Protein AF-A0A967I276-F1 (afdb_monomer_lite)

Sequence (92 aa):
MRPITKKGVKMRSNIDELTRALELDRDGDWDSAHTIVQGIDSPDSYWIHAYLHRKEGALGNSNYWYRRANKTMPEYDLDQEWNELYEYITSK

Secondary structure (DSSP, 8-state):
-PPPPHHHHHHHHHHHHHHHHHHHHHTT-HHHHHHHHHH--SHHHHHHHHHHHHHHT-HHHHHHHHHHTT----SS-HHHHHHHHHHHHHT-

Structure (mmCIF, N/CA/C/O backbone):
data_AF-A0A967I276-F1
#
_entry.id   AF-A0A967I276-F1
#
loop_
_atom_site.group_PDB
_atom_site.id
_atom_site.type_symbol
_atom_site.label_atom_id
_atom_site.label_alt_id
_atom_site.label_comp_id
_atom_site.label_asym_id
_atom_site.label_entity_id
_atom_site.label_seq_id
_atom_site.pdbx_PDB_ins_code
_atom_site.Cartn_x
_atom_site.Cartn_y
_atom_site.Cartn_z
_atom_site.occupancy
_atom_site.B_iso_or_equiv
_atom_site.auth_seq_id
_atom_site.auth_comp_id
_atom_site.auth_asym_id
_atom_site.auth_atom_id
_atom_site.pdbx_PDB_model_num
ATOM 1 N N . MET A 1 1 ? -23.850 -3.044 29.165 1.00 53.97 1 MET A N 1
ATOM 2 C CA . MET A 1 1 ? -23.553 -3.103 27.716 1.00 53.97 1 MET A CA 1
ATOM 3 C C . MET A 1 1 ? -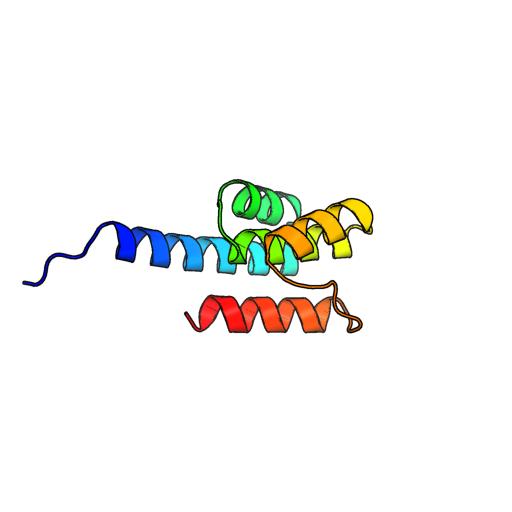22.759 -1.844 27.371 1.00 53.97 1 MET A C 1
ATOM 5 O O . MET A 1 1 ? -23.291 -0.760 27.564 1.00 53.97 1 MET A O 1
ATOM 9 N N . ARG A 1 2 ? -21.460 -1.937 27.039 1.00 51.81 2 ARG A N 1
ATOM 10 C CA . ARG A 1 2 ? -20.656 -0.738 26.713 1.00 51.81 2 ARG A CA 1
ATOM 11 C C . ARG A 1 2 ? -21.021 -0.264 25.296 1.00 51.81 2 ARG A C 1
ATOM 13 O O . ARG A 1 2 ? -21.121 -1.126 24.424 1.00 51.81 2 ARG A O 1
ATOM 20 N N . PRO A 1 3 ? -21.222 1.041 25.039 1.00 60.75 3 PRO A N 1
ATOM 21 C CA . PRO A 1 3 ? -21.527 1.517 23.695 1.00 60.75 3 PRO A CA 1
ATOM 22 C C . PRO A 1 3 ? -20.319 1.281 22.789 1.00 60.75 3 PRO A C 1
ATOM 24 O O . PRO A 1 3 ? -19.219 1.750 23.085 1.00 60.75 3 PRO A O 1
ATOM 27 N N . ILE A 1 4 ? -20.518 0.566 21.685 1.00 65.19 4 ILE A N 1
ATOM 28 C CA . ILE A 1 4 ? -19.522 0.508 20.617 1.00 65.19 4 ILE A CA 1
ATOM 29 C C . ILE A 1 4 ? -19.523 1.887 19.950 1.00 65.19 4 ILE A C 1
ATOM 31 O O . ILE A 1 4 ? -20.546 2.349 19.446 1.00 65.19 4 ILE A O 1
ATOM 35 N N . THR A 1 5 ? -18.392 2.587 19.989 1.00 69.50 5 THR A N 1
ATOM 36 C 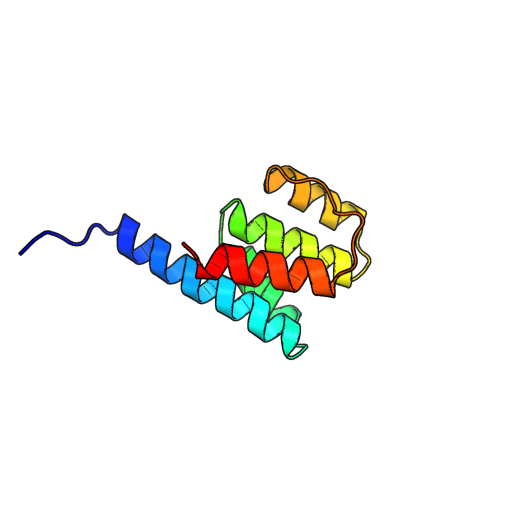CA . THR A 1 5 ? -18.268 3.905 19.361 1.00 69.50 5 THR A CA 1
ATOM 37 C C . THR A 1 5 ? -18.117 3.742 17.846 1.00 69.50 5 THR A C 1
ATOM 39 O O . THR A 1 5 ? -17.410 2.852 17.373 1.00 69.50 5 THR A O 1
ATOM 42 N N . LYS A 1 6 ? -18.739 4.630 17.054 1.00 70.06 6 LYS A N 1
ATOM 43 C CA . LYS A 1 6 ? -18.650 4.606 15.575 1.00 70.06 6 LYS A CA 1
ATOM 44 C C . LYS A 1 6 ? -17.202 4.648 15.055 1.00 70.06 6 LYS A C 1
ATOM 46 O O . LYS A 1 6 ? -16.916 4.120 13.988 1.00 70.06 6 LYS A O 1
ATOM 51 N N . LYS A 1 7 ? -16.284 5.234 15.834 1.00 72.50 7 LYS A N 1
ATOM 52 C CA . LYS A 1 7 ? -14.846 5.292 15.533 1.00 72.50 7 LYS A CA 1
ATOM 53 C C . LYS A 1 7 ? -14.183 3.908 15.556 1.00 72.50 7 LYS A C 1
ATOM 55 O O . LYS A 1 7 ? -13.362 3.636 14.691 1.00 72.50 7 LYS A O 1
ATOM 60 N N . GLY A 1 8 ? -14.555 3.040 16.501 1.00 73.31 8 GLY A N 1
ATOM 61 C CA . GLY A 1 8 ? -14.011 1.679 16.590 1.00 73.31 8 GLY A CA 1
ATOM 62 C C . GLY A 1 8 ? -14.482 0.775 15.449 1.00 73.31 8 GLY A C 1
ATOM 63 O O . GLY A 1 8 ? -13.698 -0.006 14.927 1.00 73.31 8 GLY A O 1
ATOM 64 N N . VAL A 1 9 ? -15.737 0.931 15.012 1.00 77.31 9 VAL A N 1
ATOM 65 C CA . VAL A 1 9 ? -16.274 0.199 13.850 1.00 77.31 9 VAL A CA 1
ATOM 66 C C . VAL A 1 9 ? -15.594 0.650 12.556 1.00 77.31 9 VAL A C 1
ATOM 68 O O . VAL A 1 9 ? -15.154 -0.200 11.794 1.00 77.31 9 VAL A O 1
ATOM 71 N N . LYS A 1 10 ? -15.433 1.967 12.347 1.00 79.56 10 LYS A N 1
ATOM 72 C CA . LYS A 1 10 ? -14.743 2.516 11.165 1.00 79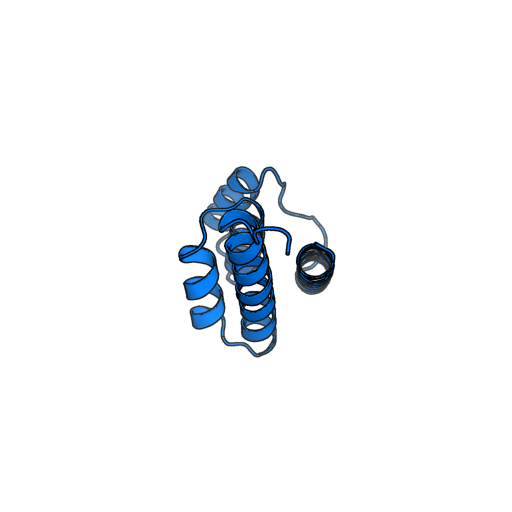.56 10 LYS A CA 1
ATOM 73 C C . LYS A 1 10 ? -13.266 2.105 11.094 1.00 79.56 10 LYS A C 1
ATOM 75 O O . LYS A 1 10 ? -12.731 1.890 10.020 1.00 79.56 10 LYS A O 1
ATOM 80 N N . MET A 1 11 ? -12.587 2.007 12.236 1.00 79.69 11 MET A N 1
ATOM 81 C CA . MET A 1 11 ? -11.200 1.537 12.267 1.00 79.69 11 MET A CA 1
ATOM 82 C C . MET A 1 11 ? -11.095 0.076 11.822 1.00 79.69 11 MET A C 1
ATOM 84 O O . MET A 1 11 ? -10.251 -0.232 10.993 1.00 79.69 11 MET A O 1
ATOM 88 N N . ARG A 1 12 ? -11.974 -0.797 12.333 1.00 83.44 12 ARG A N 1
ATOM 89 C CA . ARG A 1 12 ? -12.006 -2.207 11.925 1.00 83.44 12 ARG A CA 1
ATOM 90 C C . ARG A 1 12 ? -12.347 -2.374 10.447 1.00 83.44 12 ARG A C 1
ATOM 92 O O . ARG A 1 12 ? -11.634 -3.092 9.768 1.00 83.44 12 ARG A O 1
ATOM 99 N N . SER A 1 13 ? -13.344 -1.643 9.937 1.00 86.50 13 SER A N 1
ATOM 100 C CA . SER A 1 13 ? -13.670 -1.691 8.505 1.00 86.50 13 SER A CA 1
ATOM 101 C C . SER A 1 13 ? -12.495 -1.254 7.633 1.00 86.50 13 SER A C 1
ATOM 103 O O . SER A 1 13 ? -12.225 -1.893 6.629 1.00 86.50 13 SER A O 1
ATOM 105 N N . ASN A 1 14 ? -11.755 -0.217 8.044 1.00 93.50 14 ASN A N 1
ATOM 106 C CA . ASN A 1 14 ? -10.565 0.205 7.313 1.00 93.50 14 ASN A CA 1
ATOM 107 C C . ASN A 1 14 ? -9.469 -0.874 7.329 1.00 93.50 14 ASN A C 1
ATOM 109 O O . ASN A 1 14 ? -8.793 -1.036 6.325 1.00 93.50 14 ASN A O 1
ATOM 113 N N . ILE A 1 15 ? -9.264 -1.592 8.440 1.00 96.38 15 ILE A N 1
ATOM 114 C CA . ILE A 1 15 ? -8.290 -2.697 8.487 1.00 96.38 15 ILE A CA 1
ATOM 115 C C . ILE A 1 15 ? -8.701 -3.784 7.490 1.00 96.38 15 ILE A C 1
ATOM 117 O O . ILE A 1 15 ? -7.888 -4.160 6.653 1.00 96.38 15 ILE A O 1
ATOM 121 N N . ASP A 1 16 ? -9.969 -4.202 7.513 1.00 97.56 16 ASP A N 1
ATOM 122 C CA . ASP A 1 16 ? -10.493 -5.228 6.603 1.00 97.56 16 ASP A CA 1
ATOM 123 C C . ASP A 1 16 ? -10.338 -4.812 5.125 1.00 97.56 16 ASP A C 1
ATOM 125 O O . ASP A 1 16 ? -9.891 -5.601 4.292 1.00 97.56 16 ASP A O 1
ATOM 129 N N . GLU A 1 17 ? -10.652 -3.555 4.792 1.00 98.25 17 GLU A N 1
ATOM 130 C CA . GLU A 1 17 ? -10.496 -3.007 3.438 1.00 98.25 17 GLU A CA 1
ATOM 131 C C . GLU A 1 17 ? -9.023 -2.939 3.006 1.00 98.25 17 GLU A C 1
ATOM 133 O O . GLU A 1 17 ? -8.684 -3.345 1.894 1.00 98.25 17 GLU A O 1
ATOM 138 N N . LEU A 1 18 ? -8.125 -2.468 3.874 1.00 98.56 18 LEU A N 1
ATOM 139 C CA . LEU A 1 18 ? -6.698 -2.361 3.557 1.00 98.56 18 LEU A CA 1
ATOM 140 C C . LEU A 1 18 ? -6.031 -3.738 3.430 1.00 98.56 18 LEU A C 1
ATOM 142 O O . LEU A 1 18 ? -5.220 -3.933 2.525 1.00 98.56 18 LEU A O 1
ATOM 146 N N . THR A 1 19 ? -6.404 -4.707 4.271 1.00 98.69 19 THR A N 1
ATOM 147 C CA . THR A 1 19 ? -5.993 -6.109 4.108 1.00 98.69 19 THR A CA 1
ATOM 148 C C . THR A 1 19 ? -6.476 -6.644 2.765 1.00 98.69 19 THR A C 1
ATOM 150 O O . THR A 1 19 ? -5.679 -7.202 2.010 1.00 98.69 19 THR A O 1
ATOM 153 N N . ARG A 1 20 ? -7.744 -6.398 2.409 1.00 98.69 20 ARG A N 1
ATOM 154 C CA . ARG A 1 20 ? -8.295 -6.836 1.124 1.00 98.69 20 ARG A CA 1
ATOM 155 C C . ARG A 1 20 ? -7.565 -6.221 -0.070 1.00 98.69 20 ARG A C 1
ATOM 157 O O . ARG A 1 20 ? -7.362 -6.910 -1.065 1.00 98.69 20 ARG A O 1
ATOM 164 N N . ALA A 1 21 ? -7.155 -4.957 0.017 1.00 98.75 21 ALA A N 1
ATOM 165 C CA . ALA A 1 21 ? -6.372 -4.311 -1.035 1.00 98.75 21 ALA A CA 1
ATOM 166 C C . ALA A 1 21 ? -5.025 -5.019 -1.270 1.00 98.75 21 ALA A C 1
ATOM 168 O O . ALA A 1 21 ? -4.645 -5.240 -2.417 1.00 98.75 21 ALA A O 1
ATOM 169 N N . LEU A 1 22 ? -4.326 -5.426 -0.206 1.00 98.75 22 LEU A N 1
ATOM 170 C CA . LEU A 1 22 ? -3.061 -6.162 -0.325 1.00 98.75 22 LEU A CA 1
ATOM 171 C C . LEU A 1 22 ? -3.257 -7.562 -0.917 1.00 98.75 22 LEU A C 1
ATOM 173 O O . LEU A 1 22 ? -2.463 -7.978 -1.759 1.00 98.75 22 LEU A O 1
ATOM 177 N N . GLU A 1 23 ? -4.313 -8.275 -0.519 1.00 98.69 23 GLU A N 1
ATOM 178 C CA . GLU A 1 23 ? -4.663 -9.579 -1.103 1.00 98.69 23 GLU A CA 1
ATOM 179 C C . GLU A 1 23 ? -4.967 -9.473 -2.601 1.00 98.69 23 GLU A C 1
ATOM 181 O O . GLU A 1 23 ? -4.439 -10.250 -3.389 1.00 98.69 23 GLU A O 1
ATOM 186 N N . LEU A 1 24 ? -5.768 -8.481 -3.003 1.00 98.81 24 LEU A N 1
ATOM 187 C CA . LEU A 1 24 ? -6.079 -8.226 -4.411 1.00 98.81 24 LEU A CA 1
ATOM 188 C C . LEU A 1 24 ? -4.812 -7.942 -5.222 1.00 98.81 24 LEU A C 1
ATOM 190 O O . LEU A 1 24 ? -4.634 -8.513 -6.294 1.00 98.81 24 LEU A O 1
ATOM 194 N N . ASP A 1 25 ? -3.895 -7.129 -4.692 1.00 98.62 25 ASP A N 1
ATOM 195 C CA . ASP A 1 25 ? -2.601 -6.893 -5.336 1.00 98.62 25 ASP A CA 1
ATOM 196 C C . ASP A 1 25 ? -1.769 -8.182 -5.489 1.00 98.62 25 ASP A C 1
ATOM 198 O O . ASP A 1 25 ? -1.133 -8.387 -6.532 1.00 98.62 25 ASP A O 1
ATOM 202 N N . ARG A 1 26 ? -1.784 -9.065 -4.480 1.00 98.31 26 ARG A N 1
ATOM 203 C CA . ARG A 1 26 ? -1.091 -10.365 -4.520 1.00 98.31 26 ARG A CA 1
ATOM 204 C C . ARG A 1 26 ? -1.707 -11.308 -5.555 1.00 98.31 26 ARG A C 1
ATOM 206 O O . ARG A 1 26 ? -0.963 -12.029 -6.218 1.00 98.31 26 ARG A O 1
ATOM 213 N N . ASP A 1 27 ? -3.022 -11.249 -5.729 1.00 98.31 27 ASP A N 1
ATOM 214 C CA . ASP A 1 27 ? -3.767 -11.992 -6.752 1.00 98.31 27 ASP A CA 1
ATOM 215 C C . ASP A 1 27 ? -3.628 -11.374 -8.161 1.00 98.31 27 ASP A C 1
ATOM 217 O O . ASP A 1 27 ? -4.081 -11.957 -9.148 1.00 98.31 27 ASP A O 1
ATOM 221 N N . GLY A 1 28 ? -2.975 -10.212 -8.279 1.00 97.81 28 GLY A N 1
ATOM 222 C CA . GLY A 1 28 ? -2.742 -9.505 -9.539 1.00 97.81 28 GLY A CA 1
ATOM 223 C C . GLY A 1 28 ? -3.841 -8.513 -9.934 1.00 97.81 28 GLY A C 1
ATOM 224 O O . GLY A 1 28 ? -3.742 -7.900 -10.996 1.00 97.81 28 GLY A O 1
ATOM 225 N N . ASP A 1 29 ? -4.855 -8.308 -9.092 1.00 98.25 29 ASP A N 1
ATOM 226 C CA . ASP A 1 29 ? -5.920 -7.317 -9.284 1.00 98.25 29 ASP A CA 1
ATOM 227 C C . ASP A 1 29 ? -5.518 -5.952 -8.699 1.00 98.25 29 ASP A C 1
ATOM 229 O O . ASP A 1 29 ? -6.031 -5.470 -7.682 1.00 98.25 29 ASP A O 1
ATOM 233 N N . TRP A 1 30 ? -4.535 -5.336 -9.357 1.00 97.75 30 TRP A N 1
ATOM 234 C CA . TRP A 1 30 ? -3.983 -4.038 -8.971 1.00 97.75 30 TRP A CA 1
ATOM 235 C C . TRP A 1 30 ? -5.032 -2.912 -9.018 1.00 97.75 30 TRP A C 1
ATOM 237 O O . TRP A 1 30 ? -5.052 -2.065 -8.125 1.00 97.75 30 TRP A O 1
ATOM 247 N N . ASP A 1 31 ? -5.941 -2.918 -10.001 1.00 98.19 31 ASP A N 1
ATOM 248 C CA . ASP A 1 31 ? -6.967 -1.875 -10.169 1.00 98.19 31 ASP A CA 1
ATOM 249 C C . ASP A 1 31 ? -7.947 -1.843 -8.987 1.00 98.19 31 ASP A C 1
ATOM 251 O O . ASP A 1 31 ? -8.279 -0.773 -8.453 1.00 98.19 31 ASP A O 1
ATOM 255 N N . SER A 1 32 ? -8.397 -3.019 -8.536 1.00 98.50 32 SER A N 1
ATOM 256 C CA . SER A 1 32 ? -9.272 -3.122 -7.369 1.00 98.50 32 SER A CA 1
ATOM 257 C C . SER A 1 32 ? -8.539 -2.735 -6.085 1.00 98.50 32 SER A C 1
ATOM 259 O O . SER A 1 32 ? -9.097 -2.003 -5.263 1.00 98.50 32 SER A O 1
ATOM 261 N N . ALA A 1 33 ? -7.277 -3.152 -5.925 1.00 98.56 33 ALA A N 1
ATOM 262 C CA . ALA A 1 33 ? -6.440 -2.740 -4.797 1.00 98.56 33 ALA A CA 1
ATOM 263 C C . ALA A 1 33 ? -6.297 -1.210 -4.732 1.00 98.56 33 ALA A C 1
ATOM 265 O O . ALA A 1 33 ? -6.531 -0.599 -3.684 1.00 98.56 33 ALA A O 1
ATOM 266 N N . HIS A 1 34 ? -5.994 -0.584 -5.872 1.00 98.25 34 HIS A N 1
ATOM 267 C CA . HIS A 1 34 ? -5.852 0.862 -6.004 1.00 98.25 34 HIS A CA 1
ATOM 268 C C . HIS A 1 34 ? -7.164 1.599 -5.693 1.00 98.25 34 HIS A C 1
ATOM 270 O O . HIS A 1 34 ? -7.173 2.608 -4.983 1.00 98.25 34 HIS A O 1
ATOM 276 N N . THR A 1 35 ? -8.296 1.074 -6.168 1.00 98.50 35 THR A N 1
ATOM 277 C CA . THR A 1 35 ? -9.626 1.650 -5.915 1.00 98.50 35 THR A CA 1
ATOM 278 C C . THR A 1 35 ? -9.958 1.697 -4.424 1.00 98.50 35 THR A C 1
ATOM 280 O O . THR A 1 35 ? -10.462 2.714 -3.942 1.00 98.50 35 THR A O 1
ATOM 283 N N . ILE A 1 36 ? -9.638 0.634 -3.680 1.00 98.38 36 ILE A N 1
ATOM 284 C CA . ILE A 1 36 ? -9.865 0.586 -2.231 1.00 98.38 36 ILE A CA 1
ATOM 285 C C . ILE A 1 36 ? -9.021 1.644 -1.517 1.00 98.38 36 ILE A C 1
ATOM 287 O O . ILE A 1 36 ? -9.561 2.477 -0.786 1.00 98.38 36 ILE A O 1
ATOM 291 N N . VAL A 1 37 ? -7.701 1.655 -1.741 1.00 98.12 37 VAL A N 1
ATOM 292 C CA . VAL A 1 37 ? -6.803 2.568 -1.009 1.00 98.12 37 VAL A CA 1
ATOM 293 C C . VAL A 1 37 ? -7.044 4.033 -1.362 1.00 98.12 37 VAL A C 1
ATOM 295 O O . VAL A 1 37 ? -6.822 4.901 -0.525 1.00 98.12 37 VAL A O 1
ATOM 298 N N . GLN A 1 38 ? -7.550 4.329 -2.562 1.00 97.50 38 GLN A N 1
ATOM 299 C CA . GLN A 1 38 ? -7.952 5.681 -2.956 1.00 97.50 38 GLN A CA 1
ATOM 300 C C . GLN A 1 38 ? -9.174 6.192 -2.171 1.00 97.50 38 GLN A C 1
ATOM 302 O O . GLN A 1 38 ? -9.313 7.400 -1.973 1.00 97.50 38 GLN A O 1
ATOM 307 N N . GLY A 1 39 ? -10.064 5.300 -1.727 1.00 96.88 39 GLY A N 1
ATOM 308 C CA . GLY A 1 39 ? -11.264 5.651 -0.960 1.00 96.88 39 GLY A CA 1
ATOM 309 C C . GLY A 1 39 ? -11.009 5.927 0.525 1.00 96.88 39 GLY A C 1
ATOM 310 O O . GLY A 1 39 ? -11.891 6.440 1.218 1.00 96.88 39 GLY A O 1
ATOM 311 N N . ILE A 1 40 ? -9.813 5.604 1.023 1.00 96.94 40 ILE A N 1
ATOM 312 C CA . ILE A 1 40 ? -9.455 5.708 2.436 1.00 96.94 40 ILE A CA 1
ATOM 313 C C . ILE A 1 40 ? -8.470 6.863 2.614 1.00 96.94 40 ILE A C 1
ATOM 315 O O . ILE A 1 40 ? -7.434 6.934 1.968 1.00 96.94 40 ILE A O 1
ATOM 319 N N . ASP A 1 41 ? -8.793 7.785 3.519 1.00 95.88 41 A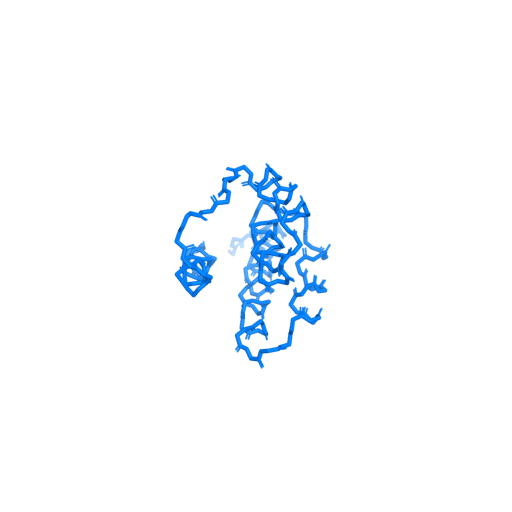SP A N 1
ATOM 320 C CA . ASP A 1 41 ? -7.922 8.911 3.856 1.00 95.88 41 ASP A CA 1
ATOM 321 C C . ASP A 1 41 ? -7.182 8.614 5.169 1.00 95.88 41 ASP A C 1
ATOM 323 O O . ASP A 1 41 ? -7.634 8.976 6.260 1.00 95.88 41 ASP A O 1
ATOM 327 N N . SER A 1 42 ? -6.086 7.854 5.083 1.00 96.38 42 SER A N 1
ATOM 328 C CA . SER A 1 42 ? -5.272 7.478 6.248 1.00 96.38 42 SER A CA 1
ATOM 329 C C . SER A 1 42 ? -3.789 7.258 5.909 1.00 96.38 42 SER A C 1
ATOM 331 O O . SER A 1 42 ? -3.478 6.838 4.794 1.00 96.38 42 SER A O 1
ATOM 333 N N . PRO A 1 43 ? -2.859 7.439 6.869 1.00 97.75 43 PRO A N 1
ATOM 334 C CA . PRO A 1 43 ? -1.443 7.117 6.659 1.00 97.75 43 PRO A CA 1
ATOM 335 C C . PRO A 1 43 ? -1.199 5.685 6.164 1.00 97.75 43 PRO A C 1
ATOM 337 O O . PRO A 1 43 ? -0.358 5.472 5.296 1.00 97.75 43 PRO A O 1
ATOM 340 N N . ASP A 1 44 ? -1.983 4.730 6.668 1.00 98.12 44 ASP A N 1
ATOM 341 C CA . ASP A 1 44 ? -1.908 3.318 6.291 1.00 98.12 44 ASP A CA 1
ATOM 342 C C . ASP A 1 44 ? -2.269 3.114 4.809 1.00 98.12 44 ASP A C 1
ATOM 344 O O . ASP A 1 44 ? -1.522 2.481 4.065 1.00 98.12 44 ASP A O 1
ATOM 348 N N . SER A 1 45 ? -3.370 3.726 4.354 1.00 98.38 45 SER A N 1
ATOM 349 C CA . SER A 1 45 ? -3.784 3.675 2.945 1.00 98.38 45 SER A CA 1
ATOM 350 C C . SER A 1 45 ? -2.756 4.309 2.013 1.00 98.38 45 SER A C 1
ATOM 352 O O . SER A 1 45 ? -2.489 3.771 0.944 1.00 98.38 45 SER A O 1
ATOM 354 N N . TYR A 1 46 ? -2.115 5.406 2.428 1.00 98.75 46 TYR A N 1
ATOM 355 C CA . TYR A 1 46 ? -1.102 6.073 1.613 1.00 98.75 46 TYR A CA 1
ATOM 356 C C . TYR A 1 46 ? 0.160 5.229 1.464 1.00 98.75 46 TYR A C 1
ATOM 358 O O . TYR A 1 46 ? 0.811 5.308 0.427 1.00 98.75 46 TYR A O 1
ATOM 366 N N . TRP A 1 47 ? 0.517 4.426 2.470 1.00 98.75 47 TRP A N 1
ATOM 367 C CA . TRP A 1 47 ? 1.671 3.539 2.360 1.00 98.75 47 TRP A CA 1
ATOM 368 C C . TRP A 1 47 ? 1.410 2.434 1.330 1.00 98.75 47 TRP A C 1
ATOM 370 O O . TRP A 1 47 ? 2.234 2.232 0.440 1.00 98.75 47 TRP A O 1
ATOM 380 N N . ILE A 1 48 ? 0.228 1.812 1.356 1.00 98.69 48 ILE A N 1
ATOM 381 C CA . ILE A 1 48 ? -0.159 0.837 0.324 1.00 98.69 48 ILE A CA 1
ATOM 382 C C . ILE A 1 48 ? -0.210 1.513 -1.056 1.00 98.69 48 ILE A C 1
ATOM 384 O O . ILE A 1 48 ? 0.329 0.984 -2.022 1.00 98.69 48 ILE A O 1
ATOM 388 N N . HIS A 1 49 ? -0.764 2.725 -1.153 1.00 98.56 49 HIS A N 1
ATOM 389 C CA . HIS A 1 49 ? -0.800 3.504 -2.399 1.00 98.56 49 HIS A CA 1
ATOM 390 C C . HIS A 1 49 ? 0.613 3.779 -2.955 1.00 98.56 49 HIS A C 1
ATOM 392 O O . HIS A 1 49 ? 0.859 3.675 -4.158 1.00 98.56 49 HIS A O 1
ATOM 398 N N . ALA A 1 50 ? 1.569 4.092 -2.076 1.00 98.75 50 ALA A N 1
ATOM 399 C CA . ALA A 1 50 ? 2.965 4.295 -2.445 1.00 98.75 50 ALA A CA 1
ATOM 400 C C . ALA A 1 50 ? 3.601 3.020 -3.009 1.00 98.75 50 ALA A C 1
ATOM 402 O O . ALA A 1 50 ? 4.255 3.078 -4.055 1.00 98.75 50 ALA A O 1
ATOM 403 N N . TYR A 1 51 ? 3.365 1.886 -2.347 1.00 98.75 51 TYR A N 1
ATOM 404 C CA . TYR A 1 51 ? 3.807 0.565 -2.783 1.00 98.75 51 TYR A CA 1
ATOM 405 C C . TYR A 1 51 ? 3.227 0.187 -4.158 1.00 98.75 51 TYR A C 1
ATOM 407 O O . TYR A 1 51 ? 3.978 -0.204 -5.053 1.00 98.75 51 TYR A O 1
ATOM 415 N N . LEU A 1 52 ? 1.923 0.390 -4.380 1.00 98.62 52 LEU A N 1
ATOM 416 C CA . LEU A 1 52 ? 1.265 0.067 -5.653 1.00 98.62 52 LEU A CA 1
ATOM 417 C C . LEU A 1 52 ? 1.864 0.846 -6.834 1.00 98.62 52 LEU A C 1
ATOM 419 O O . LEU A 1 52 ? 2.138 0.257 -7.880 1.00 98.62 52 LEU A O 1
ATOM 423 N N . HIS A 1 53 ? 2.151 2.140 -6.665 1.00 98.50 53 HIS A N 1
ATOM 424 C CA . HIS A 1 53 ? 2.851 2.917 -7.696 1.00 98.50 53 HIS A CA 1
ATOM 425 C C . HIS A 1 53 ? 4.328 2.548 -7.837 1.00 98.50 53 HIS A C 1
ATOM 427 O O . HIS A 1 53 ? 4.901 2.703 -8.915 1.00 98.50 53 HIS A O 1
ATOM 433 N N . ARG A 1 54 ? 4.976 2.074 -6.765 1.00 98.31 54 ARG A N 1
ATOM 434 C CA . ARG A 1 54 ? 6.349 1.561 -6.844 1.00 98.31 54 ARG A CA 1
ATOM 435 C C . ARG A 1 54 ? 6.394 0.317 -7.730 1.00 98.31 54 ARG A C 1
ATOM 437 O O . ARG A 1 54 ? 7.246 0.246 -8.610 1.00 98.31 54 ARG A O 1
ATOM 444 N N . LYS A 1 55 ? 5.446 -0.606 -7.537 1.00 98.06 55 LYS A N 1
ATOM 445 C CA . LYS A 1 55 ? 5.263 -1.824 -8.343 1.00 98.06 55 LYS A CA 1
ATOM 446 C C . LYS A 1 55 ? 4.979 -1.514 -9.817 1.00 98.06 55 LYS A C 1
ATOM 448 O O . LYS A 1 55 ? 5.519 -2.186 -10.688 1.00 98.06 55 LYS A O 1
ATOM 453 N N . GLU A 1 56 ? 4.213 -0.459 -10.095 1.00 97.12 56 GLU A N 1
ATOM 454 C CA . GLU A 1 56 ? 3.944 0.053 -11.452 1.00 97.12 56 GLU A CA 1
ATOM 455 C C . GLU A 1 56 ? 5.169 0.738 -12.106 1.00 97.12 56 GLU A C 1
ATOM 457 O O . GLU A 1 56 ? 5.216 0.931 -13.319 1.00 97.12 56 GLU A O 1
ATOM 462 N N . GLY A 1 57 ? 6.183 1.119 -11.319 1.00 97.19 57 GLY A N 1
ATOM 463 C CA . GLY A 1 57 ? 7.342 1.892 -11.786 1.00 97.19 57 GLY A CA 1
ATOM 464 C C . GLY A 1 57 ? 7.123 3.412 -11.801 1.00 97.19 57 GLY A C 1
ATOM 465 O O . GLY A 1 57 ? 7.998 4.167 -12.232 1.00 97.19 57 GLY A O 1
ATOM 466 N N . ALA A 1 58 ? 5.997 3.898 -11.274 1.00 97.31 58 ALA A N 1
ATOM 467 C CA . ALA A 1 58 ? 5.664 5.315 -11.147 1.00 97.31 58 ALA A CA 1
ATOM 468 C C . ALA A 1 58 ? 6.351 5.959 -9.923 1.00 97.31 58 ALA A C 1
ATOM 470 O O . ALA A 1 58 ? 5.705 6.458 -8.997 1.00 97.31 58 ALA A O 1
ATOM 471 N N . LEU A 1 59 ? 7.690 5.981 -9.911 1.00 96.81 59 LEU A N 1
ATOM 472 C CA . LEU A 1 59 ? 8.496 6.379 -8.744 1.00 96.81 59 LEU A CA 1
ATOM 473 C C . LEU A 1 59 ? 8.210 7.801 -8.230 1.00 96.81 59 LEU A C 1
ATOM 475 O O . LEU A 1 59 ? 8.326 8.057 -7.030 1.00 96.81 59 LEU A O 1
ATOM 479 N N . GLY A 1 60 ? 7.830 8.733 -9.110 1.00 97.12 60 GLY A N 1
ATOM 480 C CA . GLY A 1 60 ? 7.439 10.092 -8.716 1.00 97.12 60 GLY A CA 1
ATOM 481 C C . GLY A 1 60 ? 6.173 10.108 -7.852 1.00 97.12 60 GLY A C 1
ATOM 482 O O . GLY A 1 60 ? 6.170 10.697 -6.770 1.00 97.12 60 GLY A O 1
ATOM 483 N N . ASN A 1 61 ? 5.133 9.393 -8.291 1.00 97.62 61 ASN A N 1
ATOM 484 C CA . ASN A 1 61 ? 3.878 9.255 -7.548 1.00 97.62 61 ASN A CA 1
ATOM 485 C C . ASN A 1 61 ? 4.080 8.428 -6.280 1.00 97.62 61 ASN A C 1
ATOM 487 O O . ASN A 1 61 ? 3.619 8.814 -5.209 1.00 97.62 61 ASN A O 1
ATOM 491 N N . SER A 1 62 ? 4.839 7.338 -6.377 1.00 98.25 62 SER A N 1
ATOM 492 C CA . SER A 1 62 ? 5.194 6.510 -5.228 1.00 98.25 62 SER A CA 1
ATOM 493 C C . SER A 1 62 ? 5.843 7.341 -4.110 1.00 98.25 62 SER A C 1
ATOM 495 O O . SER A 1 62 ? 5.376 7.332 -2.972 1.00 98.25 62 SER A O 1
ATOM 497 N N . ASN A 1 63 ? 6.835 8.180 -4.436 1.00 98.25 63 ASN A N 1
ATOM 498 C CA . ASN A 1 63 ? 7.467 9.079 -3.464 1.00 98.25 63 ASN A CA 1
ATOM 499 C C . ASN A 1 63 ? 6.503 10.104 -2.850 1.00 98.25 63 ASN A C 1
ATOM 501 O O . ASN A 1 63 ? 6.620 10.418 -1.663 1.00 98.25 63 ASN A O 1
ATOM 505 N N . TYR A 1 64 ? 5.561 10.641 -3.630 1.00 98.12 64 TYR A N 1
ATOM 506 C CA . TYR A 1 64 ? 4.526 11.534 -3.104 1.00 98.12 64 TYR A CA 1
ATOM 507 C C . TYR A 1 64 ? 3.688 10.839 -2.020 1.00 98.12 64 TYR A C 1
ATOM 509 O O . TYR A 1 64 ? 3.488 11.399 -0.938 1.00 98.12 64 TYR A O 1
ATOM 517 N N . TRP A 1 65 ? 3.262 9.601 -2.266 1.00 98.62 65 TRP A N 1
ATOM 518 C CA . TRP A 1 65 ? 2.453 8.837 -1.319 1.00 98.62 65 TRP A CA 1
ATOM 519 C C . TRP A 1 65 ? 3.244 8.348 -0.102 1.00 98.62 65 TRP A C 1
ATOM 521 O O . TRP A 1 65 ? 2.733 8.453 1.013 1.00 98.62 65 TRP A O 1
ATOM 531 N N . TYR A 1 66 ? 4.513 7.947 -0.258 1.00 98.62 66 TYR A N 1
ATOM 532 C CA . TYR A 1 66 ? 5.379 7.645 0.892 1.00 98.62 66 TYR A CA 1
ATOM 533 C C . TYR A 1 66 ? 5.483 8.840 1.838 1.00 98.62 66 TYR A C 1
ATOM 535 O O . TYR A 1 66 ? 5.299 8.699 3.046 1.00 98.62 66 TYR A O 1
ATOM 543 N N . ARG A 1 67 ? 5.691 10.046 1.295 1.00 98.31 67 ARG A N 1
ATOM 544 C CA . ARG A 1 67 ? 5.736 11.275 2.101 1.00 98.31 67 ARG A CA 1
ATOM 545 C C . ARG A 1 67 ? 4.423 11.519 2.836 1.00 98.31 67 ARG A C 1
ATOM 547 O O . ARG A 1 67 ? 4.451 11.880 4.009 1.00 98.31 67 ARG A O 1
ATOM 554 N N . ARG A 1 68 ? 3.279 11.285 2.186 1.00 98.19 68 ARG A N 1
ATOM 555 C CA . ARG A 1 68 ? 1.963 11.369 2.841 1.00 98.19 68 ARG A CA 1
ATOM 556 C C . ARG A 1 68 ? 1.792 10.347 3.961 1.00 98.19 68 ARG A C 1
ATOM 558 O O . ARG A 1 68 ? 1.162 10.664 4.965 1.00 98.19 68 ARG A O 1
ATOM 565 N N . ALA A 1 69 ? 2.363 9.156 3.808 1.00 98.19 69 ALA A N 1
ATOM 566 C CA . ALA A 1 69 ? 2.401 8.121 4.837 1.00 98.19 69 ALA A CA 1
ATOM 567 C C . ALA A 1 69 ? 3.425 8.401 5.957 1.00 98.19 69 ALA A C 1
ATOM 569 O O . ALA A 1 69 ? 3.538 7.605 6.887 1.00 98.19 69 ALA A O 1
ATOM 570 N N . ASN A 1 70 ? 4.181 9.506 5.882 1.00 98.12 70 ASN A N 1
ATOM 571 C CA . ASN A 1 70 ? 5.328 9.790 6.749 1.00 98.12 70 ASN A CA 1
ATOM 572 C C . ASN A 1 70 ? 6.379 8.657 6.730 1.00 98.12 70 ASN A C 1
ATOM 574 O O . ASN A 1 70 ? 6.927 8.264 7.761 1.00 98.12 70 ASN A O 1
ATOM 578 N N . LYS A 1 71 ? 6.628 8.115 5.537 1.00 97.50 71 LYS A N 1
ATOM 579 C CA . LYS A 1 71 ? 7.570 7.031 5.244 1.00 97.50 71 LYS A CA 1
ATOM 580 C C . LYS A 1 71 ? 8.544 7.475 4.147 1.00 97.50 71 LYS A C 1
ATOM 582 O O . LYS A 1 71 ? 8.294 8.430 3.411 1.00 97.50 71 LYS A O 1
ATOM 587 N N . THR A 1 72 ? 9.656 6.764 4.025 1.00 97.19 72 THR A N 1
ATOM 588 C CA . THR A 1 72 ? 10.581 6.857 2.888 1.00 97.19 72 THR A CA 1
ATOM 589 C C . THR A 1 72 ? 10.464 5.594 2.049 1.00 97.19 72 THR A C 1
ATOM 591 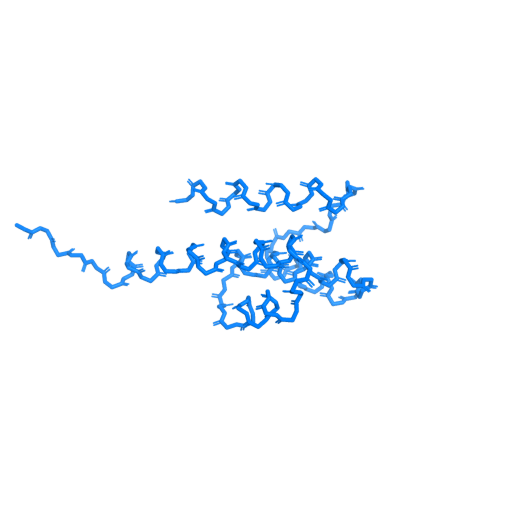O O . THR A 1 72 ? 10.187 4.532 2.603 1.00 97.19 72 THR A O 1
ATOM 594 N N . MET A 1 73 ? 10.691 5.700 0.737 1.00 97.25 73 MET A N 1
ATOM 595 C CA . MET A 1 73 ? 10.744 4.521 -0.127 1.00 97.25 73 MET A CA 1
ATOM 596 C C . MET A 1 73 ? 11.838 3.569 0.379 1.00 97.25 73 MET A C 1
ATOM 598 O O . MET A 1 73 ? 12.967 4.027 0.584 1.00 97.25 73 MET A O 1
ATOM 602 N N . PRO A 1 74 ? 11.525 2.287 0.610 1.00 96.69 74 PRO A N 1
ATOM 603 C CA . PRO A 1 74 ? 12.509 1.344 1.104 1.00 96.69 74 PRO A CA 1
ATOM 604 C C . PRO A 1 74 ? 13.496 0.918 0.015 1.00 96.69 74 PRO A C 1
ATOM 606 O O . PRO A 1 74 ? 13.189 0.930 -1.179 1.00 96.69 74 PRO A O 1
ATOM 609 N N . GLU A 1 75 ? 14.686 0.503 0.447 1.00 95.88 75 GLU A N 1
ATOM 610 C CA . GLU A 1 75 ? 15.738 -0.015 -0.439 1.00 95.88 75 GLU A CA 1
ATOM 611 C C . GLU A 1 75 ? 15.592 -1.521 -0.724 1.00 95.88 75 GLU A C 1
ATOM 613 O O . GLU A 1 75 ? 16.181 -2.023 -1.679 1.00 95.88 75 GLU A O 1
ATOM 618 N N . TYR A 1 76 ? 14.792 -2.241 0.072 1.00 97.25 76 TYR A N 1
ATOM 619 C CA . TYR A 1 76 ? 14.473 -3.658 -0.144 1.00 97.25 76 TYR A CA 1
ATOM 620 C C . TYR A 1 76 ? 13.397 -3.857 -1.215 1.00 97.25 76 TYR A C 1
ATOM 622 O O . TYR A 1 76 ? 12.728 -2.910 -1.629 1.00 97.25 76 TYR A O 1
ATOM 630 N N . ASP A 1 77 ? 13.237 -5.090 -1.690 1.00 98.06 77 ASP A N 1
ATOM 631 C CA . ASP A 1 77 ? 12.338 -5.420 -2.797 1.00 98.06 77 ASP A CA 1
ATOM 632 C C . ASP A 1 77 ? 10.836 -5.253 -2.472 1.00 98.06 77 ASP A C 1
ATOM 634 O O . ASP A 1 77 ? 10.428 -4.926 -1.355 1.00 98.06 77 ASP A O 1
ATOM 638 N N . LEU A 1 78 ? 10.006 -5.407 -3.508 1.00 98.25 78 LEU A N 1
ATOM 639 C CA . LEU A 1 78 ? 8.552 -5.250 -3.420 1.00 98.25 78 LEU A CA 1
ATOM 640 C C . LEU A 1 78 ? 7.888 -6.360 -2.594 1.00 98.25 78 LEU A C 1
ATOM 642 O O . LEU A 1 78 ? 6.890 -6.096 -1.932 1.00 98.25 78 LEU A O 1
ATOM 646 N N . ASP A 1 79 ? 8.410 -7.586 -2.623 1.00 98.38 79 ASP A N 1
ATOM 647 C CA . ASP A 1 79 ? 7.822 -8.700 -1.871 1.00 98.38 79 ASP A CA 1
ATOM 648 C C . ASP A 1 79 ? 8.030 -8.511 -0.367 1.00 98.38 79 ASP A C 1
ATOM 650 O O . ASP A 1 79 ? 7.111 -8.729 0.427 1.00 98.38 79 ASP A O 1
ATOM 654 N N . GLN A 1 80 ? 9.215 -8.050 0.030 1.00 98.62 80 GLN A N 1
ATOM 655 C CA . GLN A 1 80 ? 9.514 -7.714 1.414 1.00 98.62 80 GLN A CA 1
ATOM 656 C C . GLN A 1 80 ? 8.635 -6.562 1.913 1.00 98.62 80 GLN A C 1
ATOM 658 O O . GLN A 1 80 ? 8.091 -6.647 3.013 1.00 98.62 80 GLN A O 1
ATOM 663 N N . GLU A 1 81 ? 8.445 -5.514 1.107 1.00 98.56 81 GLU A N 1
ATOM 664 C CA . GLU A 1 81 ? 7.550 -4.410 1.467 1.00 98.56 81 GLU A CA 1
ATOM 665 C C . GLU A 1 81 ? 6.086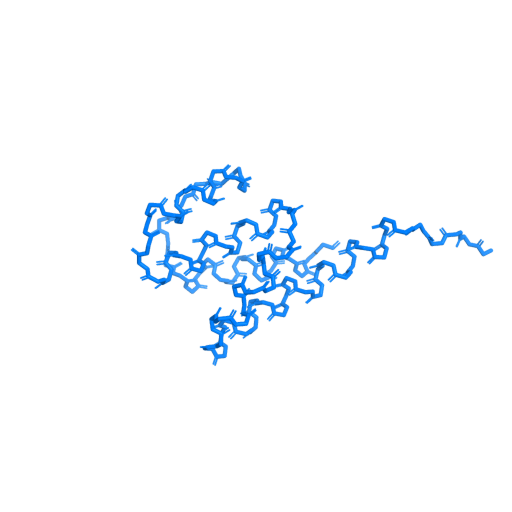 -4.845 1.583 1.00 98.56 81 GLU A C 1
ATOM 667 O O . GLU A 1 81 ? 5.398 -4.439 2.520 1.00 98.56 81 GLU A O 1
ATOM 672 N N . TRP A 1 82 ? 5.610 -5.696 0.671 1.00 98.69 82 TRP A N 1
ATOM 673 C CA . TRP A 1 82 ? 4.252 -6.232 0.735 1.00 98.69 82 TRP A CA 1
ATOM 674 C C . TRP A 1 82 ? 4.023 -7.012 2.036 1.00 98.69 82 TRP A C 1
ATOM 676 O O . TRP A 1 82 ? 3.004 -6.816 2.699 1.00 98.69 82 TRP A O 1
ATOM 686 N N . ASN A 1 83 ? 4.981 -7.857 2.438 1.00 98.69 83 ASN A N 1
ATOM 687 C CA . ASN A 1 83 ? 4.881 -8.625 3.682 1.00 98.69 83 ASN A CA 1
ATOM 688 C C . ASN A 1 83 ? 4.845 -7.705 4.911 1.00 98.69 83 ASN A C 1
ATOM 690 O O . ASN A 1 83 ? 4.009 -7.897 5.792 1.00 98.69 83 ASN A O 1
ATOM 694 N N . GLU A 1 84 ? 5.694 -6.673 4.948 1.00 98.56 84 GLU A N 1
ATOM 695 C CA . GLU A 1 84 ? 5.697 -5.686 6.035 1.00 98.56 84 GLU A CA 1
ATOM 696 C C . GLU A 1 84 ? 4.357 -4.948 6.132 1.00 98.56 84 GLU A C 1
ATOM 698 O O . GLU A 1 84 ? 3.806 -4.801 7.224 1.00 98.56 84 GLU A O 1
ATOM 703 N N . LEU A 1 85 ? 3.807 -4.508 4.995 1.00 98.56 85 LEU A N 1
ATOM 704 C CA . LEU A 1 85 ? 2.485 -3.887 4.928 1.00 98.56 85 LEU A CA 1
ATOM 705 C C . LEU A 1 85 ? 1.409 -4.827 5.473 1.00 98.56 85 LEU A C 1
ATOM 707 O O . LEU A 1 85 ? 0.600 -4.420 6.307 1.00 98.56 85 LEU A O 1
ATOM 711 N N . TYR A 1 86 ? 1.412 -6.085 5.038 1.00 98.62 86 TYR A N 1
ATOM 712 C CA . TYR A 1 86 ? 0.406 -7.062 5.437 1.00 98.62 86 TYR A CA 1
ATOM 713 C C . TYR A 1 86 ? 0.441 -7.345 6.945 1.00 98.62 86 TYR A C 1
ATOM 715 O O . TYR A 1 86 ? -0.593 -7.282 7.619 1.00 98.62 86 TYR A O 1
ATOM 723 N N . GLU A 1 87 ? 1.628 -7.582 7.505 1.00 98.38 87 GLU A N 1
ATOM 724 C CA . GLU A 1 87 ? 1.816 -7.779 8.947 1.00 98.38 87 GLU A CA 1
ATOM 725 C C . GLU A 1 87 ? 1.426 -6.529 9.742 1.00 98.38 87 GLU A C 1
ATOM 727 O O . GLU A 1 87 ? 0.707 -6.609 10.742 1.00 98.38 87 GLU A O 1
ATOM 732 N N . TYR A 1 88 ? 1.845 -5.351 9.278 1.00 98.00 88 TYR A N 1
ATOM 733 C CA . TYR A 1 88 ? 1.540 -4.088 9.938 1.00 98.00 88 TYR A CA 1
ATOM 734 C C . TYR A 1 88 ? 0.033 -3.831 10.022 1.00 98.00 88 TYR A C 1
ATOM 736 O O . TYR A 1 88 ? -0.462 -3.493 11.097 1.00 98.00 88 TYR A O 1
ATOM 744 N N . ILE A 1 89 ? -0.703 -4.004 8.921 1.00 97.75 89 ILE A N 1
ATOM 745 C CA . ILE A 1 89 ? -2.150 -3.754 8.871 1.00 97.75 89 ILE A CA 1
ATOM 746 C C . ILE A 1 89 ? -2.923 -4.763 9.722 1.00 97.75 89 ILE A C 1
ATOM 748 O O . ILE A 1 89 ? -3.792 -4.364 10.494 1.00 97.75 89 ILE A O 1
ATOM 752 N N . THR A 1 90 ? -2.590 -6.052 9.626 1.00 96.25 90 THR A N 1
ATOM 753 C CA . THR A 1 90 ? -3.331 -7.124 10.320 1.00 96.25 90 THR A CA 1
ATOM 754 C C . THR A 1 90 ? -3.058 -7.185 11.826 1.00 96.25 90 THR A C 1
ATOM 756 O O . THR A 1 90 ? -3.841 -7.773 12.569 1.00 96.25 90 THR A O 1
ATOM 759 N N . SER A 1 91 ? -1.976 -6.556 12.296 1.00 95.31 91 SER A N 1
ATOM 760 C CA . SER A 1 91 ? -1.613 -6.487 13.720 1.00 95.31 91 SER A CA 1
ATOM 761 C C . SER A 1 91 ? -2.349 -5.412 14.543 1.00 95.31 91 SER A C 1
ATOM 763 O O . SER A 1 91 ? -2.171 -5.367 15.764 1.00 95.31 91 SER A O 1
ATOM 765 N N . LYS A 1 92 ? -3.136 -4.534 13.905 1.00 86.88 92 LYS A N 1
ATOM 766 C CA . LYS A 1 92 ? -3.818 -3.387 14.539 1.00 86.88 92 LYS A CA 1
ATOM 767 C C . LYS A 1 92 ? -5.150 -3.736 15.202 1.00 86.88 92 LYS A C 1
ATOM 769 O O . LYS A 1 92 ? -5.460 -3.079 16.226 1.00 86.88 92 LYS A O 1
#

Foldseek 3Di:
DDDDDPVNVVLVVLLVLQLVLLVCVVVVNLVSSLVSLVVDDDLLSLQSVLLSCVVVVVNVSSQVSCVSNVHGDDPDDSVVSSVVSNCVSVVD

Radius of gyration: 13.58 Å; chains: 1; bounding box: 39×24×40 Å

pLDDT: mean 94.01, std 10.19, range [51.81, 98.81]